Protein AF-A0A183G905-F1 (afdb_monomer_lite)

Structure (mmCIF, N/CA/C/O backbone):
data_AF-A0A183G905-F1
#
_entry.id   AF-A0A183G905-F1
#
loop_
_atom_site.group_PDB
_atom_site.id
_atom_site.type_symbol
_atom_site.label_atom_id
_atom_site.label_alt_id
_atom_site.label_comp_id
_atom_site.label_asym_id
_atom_site.label_entity_id
_atom_site.label_seq_id
_atom_site.pdbx_PDB_ins_code
_atom_site.Cartn_x
_atom_site.Cartn_y
_atom_site.Cartn_z
_atom_site.occupancy
_atom_site.B_iso_or_equiv
_atom_site.auth_seq_id
_atom_site.auth_comp_id
_atom_site.auth_asym_id
_atom_site.auth_atom_id
_atom_site.pdbx_PDB_model_num
ATOM 1 N N . MET A 1 1 ? -7.043 -6.605 -4.933 1.00 93.69 1 MET A N 1
ATOM 2 C CA . MET A 1 1 ? -5.889 -5.869 -5.492 1.00 93.69 1 MET A CA 1
ATOM 3 C C . MET A 1 1 ? -4.795 -6.853 -5.865 1.00 93.69 1 MET A C 1
ATOM 5 O O . MET A 1 1 ? -4.272 -7.514 -4.979 1.00 93.69 1 MET A O 1
ATOM 9 N N . TYR A 1 2 ? -4.488 -6.983 -7.152 1.00 95.50 2 TYR A N 1
ATOM 10 C CA . TYR A 1 2 ? -3.466 -7.902 -7.666 1.00 95.50 2 TYR A CA 1
ATOM 11 C C . TYR A 1 2 ? -2.110 -7.199 -7.769 1.00 95.50 2 TYR A C 1
ATOM 13 O O . TYR A 1 2 ? -2.077 -5.994 -8.014 1.00 95.50 2 TYR A O 1
ATOM 21 N N . TYR A 1 3 ? -1.016 -7.938 -7.594 1.00 95.69 3 TYR A N 1
ATOM 22 C CA . TYR A 1 3 ? 0.342 -7.435 -7.802 1.00 95.69 3 TYR A CA 1
ATOM 23 C C . TYR A 1 3 ? 1.188 -8.433 -8.601 1.00 95.69 3 TYR A C 1
ATOM 25 O O . TYR A 1 3 ? 0.958 -9.645 -8.578 1.00 95.69 3 TYR A O 1
ATOM 33 N N . TYR A 1 4 ? 2.168 -7.888 -9.315 1.00 97.25 4 TYR A N 1
ATOM 34 C CA . TY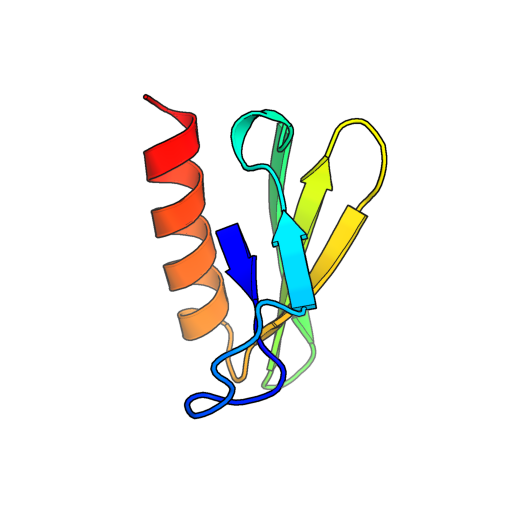R A 1 4 ? 3.001 -8.569 -10.303 1.00 97.25 4 TYR A CA 1
ATOM 35 C C . TYR A 1 4 ? 4.470 -8.227 -10.035 1.00 97.25 4 TYR A C 1
ATOM 37 O O . TYR A 1 4 ? 4.747 -7.225 -9.375 1.00 97.25 4 TYR A O 1
ATOM 45 N N . GLU A 1 5 ? 5.404 -9.042 -10.530 1.00 95.25 5 GLU A N 1
ATOM 46 C CA . GLU A 1 5 ? 6.845 -8.784 -10.349 1.00 95.25 5 GLU A CA 1
ATOM 47 C C . GLU A 1 5 ? 7.292 -7.534 -11.118 1.00 95.25 5 GLU A C 1
ATOM 49 O O . GLU A 1 5 ? 8.143 -6.771 -10.671 1.00 95.25 5 GLU A O 1
ATOM 54 N N . SER A 1 6 ? 6.696 -7.321 -12.291 1.00 95.38 6 SER A N 1
ATOM 55 C CA . SER A 1 6 ? 6.927 -6.157 -13.139 1.00 95.38 6 SER A CA 1
ATOM 56 C C . SER A 1 6 ? 5.671 -5.830 -13.943 1.00 95.38 6 SER A C 1
ATOM 58 O O . SER A 1 6 ? 4.746 -6.636 -14.024 1.00 95.38 6 SER A O 1
ATOM 60 N N . GLU A 1 7 ? 5.658 -4.664 -14.581 1.00 92.69 7 GLU A N 1
ATOM 61 C CA . GLU A 1 7 ? 4.574 -4.228 -15.472 1.00 92.69 7 GLU A CA 1
ATOM 62 C C . GLU A 1 7 ? 4.331 -5.163 -16.671 1.00 92.69 7 GLU A C 1
ATOM 64 O O . GLU A 1 7 ? 3.222 -5.210 -17.194 1.00 92.69 7 GLU A O 1
ATOM 69 N N . ASN A 1 8 ? 5.355 -5.917 -17.085 1.00 94.38 8 ASN A N 1
ATOM 70 C CA . ASN A 1 8 ? 5.302 -6.824 -18.230 1.00 94.38 8 ASN A CA 1
ATOM 71 C C . ASN A 1 8 ? 5.177 -8.296 -17.807 1.00 94.38 8 ASN A C 1
ATOM 73 O O . ASN A 1 8 ? 5.232 -9.174 -18.667 1.00 94.38 8 ASN A O 1
ATO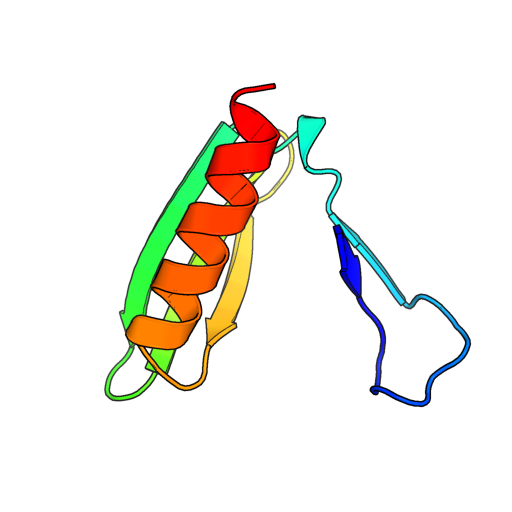M 77 N N . ASP A 1 9 ? 5.058 -8.586 -16.505 1.00 94.06 9 ASP A N 1
ATOM 78 C CA . ASP A 1 9 ? 4.912 -9.960 -16.020 1.00 94.06 9 ASP A CA 1
ATOM 79 C C . ASP A 1 9 ? 3.473 -10.443 -16.288 1.00 94.06 9 ASP A C 1
ATOM 81 O O . ASP A 1 9 ? 2.529 -9.880 -15.724 1.00 94.06 9 ASP A O 1
ATOM 85 N N . PRO A 1 10 ? 3.268 -11.463 -17.145 1.00 93.31 10 PRO A N 1
ATOM 86 C CA . PRO A 1 10 ? 1.935 -11.990 -17.409 1.00 93.31 10 PRO A CA 1
ATOM 87 C C . PRO A 1 10 ? 1.373 -12.778 -16.218 1.00 93.31 10 PRO A C 1
ATOM 89 O O . PRO A 1 10 ? 0.170 -13.044 -16.178 1.00 93.31 10 PRO A O 1
ATOM 92 N N . GLU A 1 11 ? 2.215 -13.173 -15.256 1.00 96.69 11 GLU A N 1
ATOM 93 C CA . GLU A 1 11 ? 1.809 -13.978 -14.112 1.00 96.69 11 GLU A CA 1
ATOM 94 C C . GLU A 1 11 ? 1.597 -13.131 -12.855 1.00 96.69 11 GLU A C 1
ATOM 96 O O . GLU A 1 11 ? 2.487 -12.455 -12.337 1.00 96.69 11 GLU A O 1
ATOM 101 N N . CYS A 1 12 ? 0.386 -13.222 -12.307 1.00 96.69 12 CYS A N 1
ATOM 102 C CA . CYS A 1 12 ? 0.049 -12.605 -11.034 1.00 96.69 12 CYS A CA 1
ATOM 103 C C . CYS A 1 12 ? 0.813 -13.281 -9.888 1.00 96.69 12 CYS A C 1
ATOM 105 O O . CYS A 1 12 ? 0.682 -14.486 -9.664 1.00 96.69 12 CYS A O 1
ATOM 107 N N . ARG A 1 13 ? 1.572 -12.493 -9.120 1.00 96.62 13 ARG A N 1
ATOM 108 C CA . ARG A 1 13 ? 2.347 -12.984 -7.966 1.00 96.62 13 ARG A CA 1
ATOM 109 C C . ARG A 1 13 ? 1.491 -13.165 -6.725 1.00 96.62 13 ARG A C 1
ATOM 111 O O . ARG A 1 13 ? 1.827 -13.947 -5.837 1.00 96.62 13 ARG A O 1
ATOM 118 N N . GLY A 1 14 ? 0.383 -12.446 -6.655 1.00 95.62 14 GLY A N 1
ATOM 119 C CA . GLY A 1 14 ? -0.573 -12.589 -5.580 1.00 95.62 14 GLY A CA 1
ATOM 120 C C . GLY A 1 14 ? -1.589 -11.468 -5.567 1.00 95.62 14 GLY A C 1
ATOM 121 O O . GLY A 1 14 ? -1.612 -10.573 -6.414 1.00 95.62 14 GLY A O 1
ATOM 122 N N . PHE A 1 15 ? -2.452 -11.527 -4.564 1.00 95.12 15 PHE A N 1
ATOM 123 C CA . PHE A 1 15 ? -3.447 -10.499 -4.355 1.00 95.12 15 PHE A CA 1
ATOM 124 C C . PHE A 1 15 ? -3.686 -10.241 -2.876 1.00 95.12 15 PHE A C 1
ATOM 126 O O . PHE A 1 15 ? -3.502 -11.100 -2.012 1.00 95.12 15 PHE A O 1
ATOM 133 N N . ILE A 1 16 ? -4.111 -9.016 -2.612 1.00 95.19 16 ILE A N 1
ATOM 134 C CA . ILE A 1 16 ? -4.695 -8.587 -1.354 1.00 95.19 16 ILE A CA 1
ATOM 135 C C . ILE A 1 16 ? -6.195 -8.505 -1.600 1.00 95.19 16 ILE A C 1
ATOM 137 O O . ILE A 1 16 ? -6.643 -7.742 -2.463 1.00 95.19 16 ILE A O 1
ATOM 141 N N . ASP A 1 17 ? -6.958 -9.331 -0.893 1.00 93.31 17 ASP A N 1
ATOM 142 C CA . ASP A 1 17 ? -8.412 -9.243 -0.903 1.00 93.31 17 ASP A CA 1
ATOM 143 C C . ASP A 1 17 ? -8.828 -7.960 -0.177 1.00 93.31 17 ASP A C 1
ATOM 145 O O . ASP A 1 17 ? -8.599 -7.819 1.025 1.00 93.31 17 ASP A O 1
ATOM 149 N N . LEU A 1 18 ? -9.388 -7.004 -0.922 1.00 92.25 18 LEU A N 1
ATOM 150 C CA . LEU A 1 18 ? -9.779 -5.717 -0.353 1.00 92.25 18 LEU A CA 1
ATOM 151 C C . LEU A 1 18 ? -11.003 -5.858 0.557 1.00 92.25 18 LEU A C 1
ATOM 153 O O . LEU A 1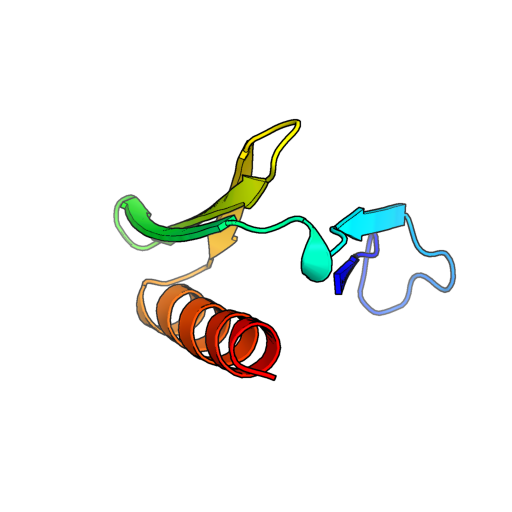 18 ? -11.102 -5.112 1.520 1.00 92.25 18 LEU A O 1
ATOM 157 N N . CYS A 1 19 ? -11.859 -6.866 0.357 1.00 90.69 19 CYS A N 1
ATOM 158 C CA . CYS A 1 19 ? -12.986 -7.136 1.253 1.00 90.69 19 CYS A CA 1
ATOM 159 C C . CYS A 1 19 ? -12.538 -7.540 2.672 1.00 90.69 19 CYS A C 1
ATOM 161 O O . CYS A 1 19 ? -13.334 -7.508 3.612 1.00 90.69 19 CYS A O 1
ATOM 163 N N . ASP A 1 20 ? -11.275 -7.946 2.846 1.00 93.19 20 ASP A N 1
ATOM 164 C CA . ASP A 1 20 ? -10.707 -8.284 4.153 1.00 93.19 20 ASP A CA 1
ATOM 165 C C . ASP A 1 20 ? -9.980 -7.111 4.827 1.00 93.19 20 ASP A C 1
ATOM 167 O O . ASP A 1 20 ? -9.554 -7.247 5.975 1.00 93.19 20 ASP A O 1
ATOM 171 N N . VAL A 1 21 ? -9.823 -5.973 4.142 1.00 95.56 21 VAL A N 1
ATOM 172 C CA . VAL A 1 21 ? -9.147 -4.783 4.674 1.00 95.56 21 VAL A CA 1
ATOM 173 C C . VAL A 1 21 ? -10.103 -4.026 5.594 1.00 95.56 21 VAL A C 1
ATOM 175 O O . VAL A 1 21 ? -11.153 -3.557 5.170 1.00 95.56 21 VAL A O 1
ATOM 178 N N . GLY A 1 22 ? -9.726 -3.899 6.866 1.00 94.44 22 GLY A N 1
ATOM 179 C CA . GLY A 1 22 ? -10.488 -3.152 7.868 1.00 94.44 22 GLY A CA 1
ATOM 180 C C . GLY A 1 22 ? -10.056 -1.693 8.006 1.00 94.44 22 GLY A C 1
ATOM 181 O O . GLY A 1 22 ? -10.868 -0.850 8.375 1.00 94.44 22 GLY A O 1
ATOM 182 N N . SER A 1 23 ? -8.788 -1.381 7.722 1.00 95.31 23 SER A N 1
ATOM 183 C CA . SER A 1 23 ? -8.290 -0.004 7.735 1.00 95.31 23 SER A CA 1
ATOM 184 C C . SER A 1 23 ? -7.079 0.189 6.826 1.00 95.31 23 SER A C 1
ATOM 186 O O . SER A 1 23 ? -6.342 -0.758 6.522 1.00 95.31 23 SER A O 1
ATOM 188 N N . VAL A 1 24 ? -6.883 1.443 6.416 1.00 97.06 24 VAL A N 1
ATOM 189 C CA . VAL A 1 24 ? -5.783 1.887 5.561 1.00 97.06 24 VAL A CA 1
ATOM 190 C C . VAL A 1 24 ? -5.123 3.105 6.195 1.00 97.06 24 VAL A C 1
ATOM 192 O O . VAL A 1 24 ? -5.765 4.137 6.378 1.00 97.06 24 VAL A O 1
ATOM 195 N N . GLU A 1 25 ? -3.836 3.014 6.516 1.00 97.31 25 GLU A N 1
ATOM 196 C CA . GLU A 1 25 ? -3.085 4.108 7.143 1.00 97.31 25 GLU A CA 1
ATOM 197 C C . GLU A 1 25 ? -1.859 4.503 6.328 1.00 97.31 25 GLU A C 1
ATOM 199 O O . GLU A 1 25 ? -1.297 3.685 5.603 1.00 97.31 25 GLU A O 1
ATOM 204 N N . VAL A 1 26 ? -1.457 5.773 6.433 1.00 97.44 26 VAL A N 1
ATOM 205 C CA . VAL A 1 26 ? -0.265 6.294 5.754 1.00 97.44 26 VAL A CA 1
ATOM 206 C C . VAL A 1 26 ? 0.701 6.869 6.776 1.00 97.44 26 VAL A C 1
ATOM 208 O O . VAL A 1 26 ? 0.410 7.867 7.442 1.00 97.44 26 VAL A O 1
ATOM 211 N N . GLU A 1 27 ? 1.885 6.276 6.833 1.00 95.06 27 GLU A N 1
ATOM 212 C CA . GLU A 1 27 ? 2.989 6.706 7.680 1.00 95.06 27 GLU A CA 1
ATOM 213 C C . GLU A 1 27 ? 4.090 7.366 6.844 1.00 95.06 27 GLU A C 1
ATOM 215 O O . GLU A 1 27 ? 4.397 6.950 5.723 1.00 95.06 27 GLU A O 1
ATOM 220 N N . ASN A 1 28 ? 4.708 8.416 7.388 1.00 90.69 28 ASN A N 1
ATOM 221 C CA . ASN A 1 28 ? 5.836 9.073 6.731 1.00 90.69 28 ASN A CA 1
ATOM 222 C C . ASN A 1 28 ? 7.126 8.283 6.966 1.00 90.69 28 ASN A C 1
ATOM 224 O O . ASN A 1 28 ? 7.431 7.907 8.095 1.00 90.69 28 ASN A O 1
ATOM 228 N N . ASN A 1 29 ? 7.924 8.115 5.911 1.00 89.31 29 ASN A N 1
ATOM 229 C CA . ASN A 1 29 ? 9.229 7.464 5.966 1.00 89.31 29 ASN A CA 1
ATOM 230 C C . ASN A 1 29 ? 10.266 8.294 5.187 1.00 89.31 29 ASN A C 1
ATOM 232 O O . ASN A 1 29 ? 10.667 7.962 4.067 1.00 89.31 29 ASN A O 1
ATOM 236 N N . GLY A 1 30 ? 10.655 9.434 5.766 1.00 90.12 30 GLY A N 1
ATOM 237 C CA . GLY A 1 30 ? 11.516 10.415 5.105 1.00 90.12 30 GLY A CA 1
ATOM 238 C C . GLY A 1 30 ? 10.841 11.008 3.865 1.00 90.12 30 GLY A C 1
ATOM 239 O O . GLY A 1 30 ? 9.747 11.555 3.960 1.00 90.12 30 GLY A O 1
ATOM 240 N N . ASN A 1 31 ? 11.485 10.879 2.700 1.00 92.06 31 ASN A N 1
ATOM 241 C CA . ASN A 1 31 ? 10.923 11.328 1.416 1.00 92.06 31 ASN A CA 1
ATOM 242 C C . ASN A 1 31 ? 9.896 10.344 0.828 1.00 92.06 31 ASN A C 1
ATOM 244 O O . ASN A 1 31 ? 9.201 10.685 -0.124 1.00 92.06 31 ASN A O 1
ATOM 248 N N . LYS A 1 32 ? 9.815 9.130 1.381 1.00 96.25 32 LYS A N 1
ATOM 249 C CA . LYS A 1 32 ? 8.875 8.077 0.994 1.00 96.25 32 LYS A CA 1
ATOM 250 C C . LYS A 1 32 ? 7.725 8.006 1.998 1.00 96.25 32 LYS A C 1
ATOM 252 O O . LYS A 1 32 ? 7.748 8.654 3.045 1.00 96.25 32 LYS A O 1
ATOM 257 N N . ALA A 1 33 ? 6.732 7.179 1.705 1.00 97.69 33 ALA A N 1
ATOM 258 C CA . ALA A 1 33 ? 5.651 6.884 2.638 1.00 97.69 33 ALA A CA 1
ATOM 259 C C . ALA A 1 33 ? 5.329 5.391 2.651 1.00 97.69 33 ALA A C 1
ATOM 261 O O . ALA A 1 33 ? 5.540 4.700 1.655 1.00 97.69 33 ALA A O 1
ATOM 262 N N . ILE A 1 34 ? 4.838 4.895 3.782 1.00 97.94 34 ILE A N 1
ATOM 263 C CA . ILE A 1 34 ? 4.359 3.522 3.933 1.00 97.94 34 ILE A CA 1
ATOM 264 C C . ILE A 1 34 ? 2.836 3.565 3.997 1.00 97.94 34 ILE A C 1
ATOM 266 O O . ILE A 1 34 ? 2.271 4.282 4.816 1.00 97.94 34 ILE A O 1
ATOM 270 N N . LEU A 1 35 ? 2.189 2.795 3.129 1.00 97.88 35 LEU A N 1
ATOM 271 C CA . LEU A 1 35 ? 0.759 2.522 3.164 1.00 97.88 35 LEU A CA 1
ATOM 272 C C . LEU A 1 35 ? 0.541 1.185 3.879 1.00 97.88 35 LEU A C 1
ATOM 274 O O . LEU A 1 35 ? 0.937 0.133 3.370 1.00 97.88 35 LEU A O 1
ATOM 278 N N . GLU A 1 36 ? -0.076 1.220 5.053 1.00 97.75 36 GLU A N 1
ATOM 279 C CA . GLU A 1 36 ? -0.436 0.028 5.812 1.00 97.75 36 GLU A CA 1
ATOM 280 C C . GLU A 1 36 ? -1.865 -0.411 5.493 1.00 97.75 36 GLU A C 1
ATOM 282 O O . GLU A 1 36 ? -2.820 0.326 5.733 1.00 97.75 36 GLU A O 1
ATOM 287 N N . LEU A 1 37 ? -2.018 -1.643 5.008 1.00 97.38 37 LEU A N 1
ATOM 288 C CA . LEU A 1 37 ? -3.313 -2.293 4.813 1.00 97.38 37 LEU A CA 1
ATOM 289 C C . LEU A 1 37 ? -3.516 -3.333 5.911 1.00 97.38 37 LEU A C 1
ATOM 291 O O . LEU A 1 37 ? -2.872 -4.389 5.905 1.00 97.38 37 LEU A O 1
ATOM 295 N N . ARG A 1 38 ? -4.411 -3.047 6.859 1.00 97.06 38 ARG A N 1
ATOM 296 C CA . ARG A 1 38 ? -4.723 -3.967 7.959 1.00 97.06 38 ARG A CA 1
ATOM 297 C C . ARG A 1 38 ? -5.868 -4.876 7.551 1.00 97.06 38 ARG A C 1
ATOM 299 O O . ARG A 1 38 ? -7.003 -4.432 7.409 1.00 97.06 38 ARG A O 1
ATOM 306 N N . THR A 1 39 ? -5.555 -6.153 7.366 1.00 95.31 39 THR A N 1
ATOM 307 C CA . THR A 1 39 ? -6.547 -7.206 7.109 1.00 95.31 39 THR A CA 1
ATOM 308 C C . THR A 1 39 ? -6.846 -7.996 8.378 1.00 95.31 39 THR A C 1
ATOM 310 O O . THR A 1 39 ? -6.147 -7.841 9.382 1.00 95.31 39 THR A O 1
ATOM 313 N N . LYS A 1 40 ? -7.832 -8.902 8.351 1.00 92.12 40 LYS A N 1
ATOM 314 C CA . LYS A 1 40 ? -8.145 -9.745 9.520 1.00 92.12 40 LYS A CA 1
ATOM 315 C C . LYS A 1 40 ? -6.993 -10.672 9.916 1.00 92.12 40 LYS A C 1
ATOM 317 O O . LYS A 1 40 ? -6.906 -11.077 11.071 1.00 92.12 40 LYS A O 1
ATOM 322 N N . LYS A 1 41 ? -6.131 -11.044 8.962 1.00 93.31 41 LYS A N 1
ATOM 323 C CA . LYS A 1 41 ? -5.069 -12.046 9.169 1.00 93.31 41 LYS A CA 1
ATOM 324 C C . LYS A 1 41 ? -3.668 -11.459 9.292 1.00 93.31 41 LYS A C 1
ATOM 326 O O . LYS A 1 41 ? -2.800 -12.103 9.874 1.00 93.31 41 LYS A O 1
ATOM 331 N N . ARG A 1 42 ? -3.414 -10.298 8.687 1.00 95.81 42 ARG A N 1
ATOM 332 C CA . ARG A 1 42 ? -2.078 -9.688 8.614 1.00 95.81 42 ARG A CA 1
ATOM 333 C C . ARG A 1 42 ? -2.133 -8.211 8.247 1.00 95.81 42 ARG A C 1
ATOM 335 O O . ARG A 1 42 ? -3.139 -7.723 7.735 1.00 95.81 42 ARG A O 1
ATOM 342 N N . VAL A 1 43 ? -1.013 -7.532 8.449 1.00 96.69 43 VAL A N 1
ATOM 343 C CA . VAL A 1 43 ? -0.781 -6.178 7.943 1.00 96.69 43 VAL A CA 1
ATOM 344 C C . VAL A 1 43 ? 0.155 -6.263 6.744 1.00 96.69 43 VAL A C 1
ATOM 346 O O . VAL A 1 43 ? 1.155 -6.978 6.791 1.00 96.69 43 VAL A O 1
ATOM 349 N N . TYR A 1 44 ? -0.187 -5.560 5.668 1.00 97.00 44 TYR A N 1
ATOM 350 C CA . TYR A 1 44 ? 0.702 -5.360 4.528 1.00 97.00 44 TYR A CA 1
ATOM 351 C C . TYR A 1 44 ? 1.253 -3.941 4.570 1.00 97.00 44 TYR A C 1
ATOM 353 O O . TYR A 1 44 ? 0.475 -2.996 4.656 1.00 97.00 44 TYR A O 1
ATOM 361 N N . SER A 1 45 ? 2.570 -3.799 4.460 1.00 97.06 45 SER A N 1
ATOM 362 C CA . SER A 1 45 ? 3.244 -2.501 4.395 1.00 97.06 45 SER A CA 1
ATOM 363 C C . SER A 1 45 ? 3.756 -2.282 2.974 1.00 97.06 45 SER A C 1
ATOM 365 O O . SER A 1 45 ? 4.652 -2.993 2.517 1.00 97.06 45 SER A O 1
ATOM 367 N N . LEU A 1 46 ? 3.170 -1.321 2.261 1.00 97.00 46 LEU A N 1
ATOM 368 C CA . LEU A 1 46 ? 3.513 -0.998 0.876 1.00 97.00 46 LEU A CA 1
ATOM 369 C C . LEU A 1 46 ? 4.284 0.322 0.833 1.00 97.00 46 LEU A C 1
ATOM 371 O O . LEU A 1 46 ? 3.815 1.338 1.340 1.00 97.00 46 LEU A O 1
ATOM 375 N N . LEU A 1 47 ? 5.473 0.315 0.234 1.00 96.81 47 LEU A N 1
ATOM 376 C CA . LEU A 1 47 ? 6.316 1.504 0.138 1.00 96.81 47 LEU A CA 1
ATOM 377 C C . LEU A 1 47 ? 5.949 2.319 -1.107 1.00 96.81 47 LEU A C 1
ATOM 379 O O . LEU A 1 47 ? 6.058 1.827 -2.226 1.00 96.81 47 LEU A O 1
ATOM 383 N N . ALA A 1 48 ? 5.580 3.579 -0.909 1.00 97.25 48 ALA A N 1
ATOM 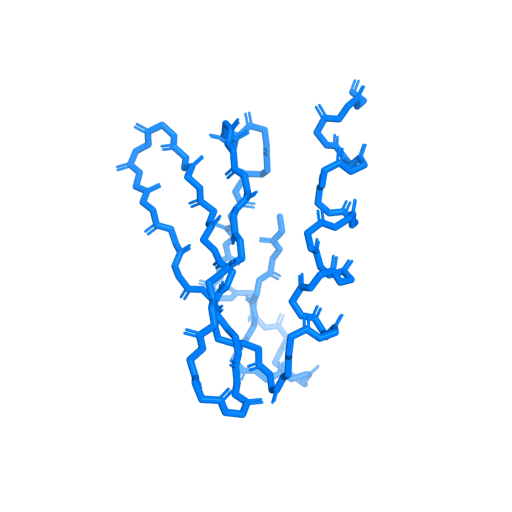384 C CA . ALA A 1 48 ? 5.353 4.554 -1.965 1.00 97.25 48 ALA A CA 1
ATOM 385 C C . ALA A 1 48 ? 6.549 5.504 -2.104 1.00 97.25 48 ALA A C 1
ATOM 387 O O . ALA A 1 48 ? 7.229 5.831 -1.129 1.00 97.25 48 ALA A O 1
ATOM 388 N N . GLU A 1 49 ? 6.777 5.999 -3.319 1.00 96.06 49 GLU A N 1
ATOM 389 C CA . GLU A 1 49 ? 7.869 6.935 -3.614 1.00 96.06 49 GLU A CA 1
ATOM 390 C C . GLU A 1 49 ? 7.700 8.297 -2.934 1.00 96.06 49 GLU A C 1
ATOM 392 O O . GLU A 1 49 ? 8.689 8.985 -2.699 1.00 96.06 49 GLU A O 1
ATOM 397 N N . SER A 1 50 ? 6.465 8.670 -2.588 1.00 96.94 50 SER A N 1
ATOM 398 C CA . SER A 1 50 ? 6.145 9.899 -1.867 1.00 96.94 50 SER A CA 1
ATOM 399 C C . SER A 1 50 ? 4.849 9.762 -1.070 1.00 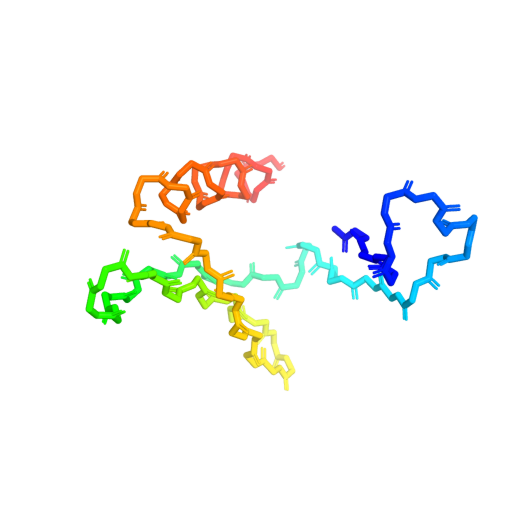96.94 50 SER A C 1
ATOM 401 O O . SER A 1 50 ? 4.030 8.869 -1.313 1.00 96.94 50 SER A O 1
ATOM 403 N N . ARG A 1 51 ? 4.635 10.698 -0.139 1.00 96.06 51 ARG A N 1
ATOM 404 C CA . ARG A 1 51 ? 3.392 10.805 0.634 1.00 96.06 51 ARG A CA 1
ATOM 405 C C . ARG A 1 51 ? 2.162 10.996 -0.256 1.00 96.06 51 ARG A C 1
ATOM 407 O O . ARG A 1 51 ? 1.171 10.306 -0.065 1.00 96.06 51 ARG A O 1
ATOM 414 N N . GLN A 1 52 ? 2.268 11.836 -1.285 1.00 97.06 52 GLN A N 1
ATOM 415 C CA . GLN A 1 52 ? 1.177 12.087 -2.230 1.00 97.06 52 GLN A CA 1
ATOM 416 C C . GLN A 1 52 ? 0.742 10.815 -2.974 1.00 97.06 52 GLN A C 1
ATOM 418 O O . GLN A 1 52 ? -0.453 10.585 -3.165 1.00 97.06 52 GLN A O 1
ATOM 423 N N . VAL A 1 53 ? 1.700 9.966 -3.371 1.00 97.50 53 VAL A N 1
ATOM 424 C CA . VAL A 1 53 ? 1.397 8.680 -4.015 1.00 97.50 53 VAL A CA 1
ATOM 425 C C . VAL A 1 53 ? 0.678 7.750 -3.035 1.00 97.50 53 VAL A C 1
ATOM 427 O O . VAL A 1 53 ? -0.329 7.152 -3.407 1.00 97.50 53 VAL A O 1
ATOM 430 N N . ALA A 1 54 ? 1.141 7.658 -1.782 1.00 97.81 54 ALA A N 1
ATOM 431 C CA . ALA A 1 54 ? 0.479 6.846 -0.759 1.00 97.81 54 ALA A CA 1
ATOM 432 C C . ALA A 1 54 ? -0.948 7.331 -0.453 1.00 97.81 54 ALA A C 1
ATOM 434 O O . ALA A 1 54 ? -1.859 6.510 -0.397 1.00 97.81 54 ALA A O 1
ATOM 435 N N . ASP A 1 55 ? -1.158 8.644 -0.317 1.00 97.44 55 ASP A N 1
ATOM 436 C CA . ASP A 1 55 ? -2.483 9.222 -0.066 1.00 97.44 55 ASP A CA 1
ATOM 437 C C . ASP A 1 55 ? -3.439 8.957 -1.247 1.00 97.44 55 ASP A C 1
ATOM 439 O O . ASP A 1 55 ? -4.571 8.529 -1.036 1.00 97.44 55 ASP A O 1
ATOM 443 N N . THR A 1 56 ? -2.958 9.070 -2.493 1.00 98.06 56 THR A N 1
ATOM 444 C CA . THR A 1 56 ? -3.746 8.718 -3.694 1.00 98.06 56 THR A CA 1
ATOM 445 C C . THR A 1 56 ? -4.185 7.249 -3.677 1.00 98.06 56 THR A C 1
ATOM 447 O O . THR A 1 56 ? -5.309 6.916 -4.059 1.00 98.06 56 THR A O 1
ATOM 450 N N . TRP A 1 57 ? -3.302 6.340 -3.253 1.00 97.44 57 TRP A N 1
ATOM 451 C CA . TRP A 1 57 ? -3.650 4.927 -3.098 1.00 97.44 57 TRP A CA 1
ATOM 452 C C . TRP A 1 57 ? -4.634 4.696 -1.950 1.00 97.44 57 TRP A C 1
ATOM 454 O O . TRP A 1 57 ? -5.584 3.934 -2.133 1.00 97.44 57 TRP A O 1
ATOM 464 N N . LYS A 1 58 ? -4.449 5.367 -0.805 1.00 97.38 58 LYS A N 1
ATOM 465 C CA . LYS A 1 58 ? -5.380 5.313 0.331 1.00 97.38 58 LYS A CA 1
ATOM 466 C C . LYS A 1 58 ? -6.788 5.709 -0.101 1.00 97.38 58 LYS A C 1
ATOM 468 O O . LYS A 1 58 ? -7.707 4.923 0.099 1.00 97.38 58 LYS A O 1
ATOM 473 N N . GLU A 1 59 ? -6.943 6.852 -0.766 1.00 97.00 59 GLU A N 1
ATOM 474 C CA . GLU A 1 59 ? -8.241 7.328 -1.258 1.00 97.00 59 GLU A CA 1
ATOM 475 C C . GLU A 1 59 ? -8.923 6.301 -2.169 1.00 97.00 59 GLU A C 1
ATOM 477 O O . GLU A 1 59 ? -10.078 5.943 -1.942 1.00 97.00 59 GLU A O 1
ATOM 482 N N . LYS A 1 60 ? -8.202 5.761 -3.160 1.00 96.00 60 LYS A N 1
ATOM 483 C CA . LYS A 1 60 ? -8.754 4.767 -4.095 1.00 96.00 60 LYS A CA 1
ATOM 484 C C . LYS A 1 60 ? -9.174 3.473 -3.404 1.00 96.00 60 LYS A C 1
ATOM 486 O O . LYS A 1 60 ? -10.213 2.918 -3.745 1.00 96.00 60 LYS A O 1
ATOM 491 N N . ILE A 1 61 ? -8.378 2.982 -2.454 1.00 95.56 61 ILE A N 1
ATOM 492 C CA . ILE A 1 61 ? -8.716 1.769 -1.703 1.00 95.56 61 ILE A CA 1
ATOM 493 C C . ILE A 1 61 ? -9.935 2.035 -0.819 1.00 95.56 61 ILE A C 1
ATOM 495 O O . ILE A 1 61 ? -10.890 1.268 -0.860 1.00 95.56 61 ILE A O 1
ATOM 499 N N . GLU A 1 62 ? -9.954 3.140 -0.074 1.00 94.50 62 GLU A N 1
ATOM 500 C CA . GLU A 1 62 ? -11.087 3.496 0.781 1.00 94.50 62 GLU A CA 1
ATOM 501 C C . GLU A 1 62 ? -12.378 3.787 0.005 1.00 94.50 62 GLU A C 1
ATOM 503 O O . GLU A 1 62 ? -13.461 3.641 0.568 1.00 94.50 62 GLU A O 1
ATOM 508 N N . MET A 1 63 ? -12.302 4.227 -1.254 1.00 93.25 63 MET A N 1
ATOM 509 C CA . MET A 1 63 ? -13.482 4.328 -2.119 1.00 93.25 63 MET A CA 1
ATOM 510 C C . MET A 1 63 ? -14.103 2.950 -2.357 1.00 93.25 63 MET A C 1
ATOM 512 O O . MET A 1 63 ? -15.306 2.802 -2.191 1.00 93.25 63 MET A O 1
ATOM 516 N N . VAL A 1 64 ? -13.279 1.943 -2.660 1.00 90.62 64 VAL A N 1
ATOM 517 C CA . VAL A 1 64 ? -13.738 0.561 -2.874 1.00 90.62 64 VAL A CA 1
ATOM 518 C C . VAL A 1 64 ? -14.294 -0.059 -1.588 1.00 90.62 64 VAL A C 1
ATOM 520 O O . VAL A 1 64 ? -15.228 -0.842 -1.650 1.00 90.62 64 VAL A O 1
ATOM 523 N N . LEU A 1 65 ? -13.756 0.290 -0.414 1.00 88.00 65 LEU A N 1
ATOM 524 C CA . LEU A 1 65 ? -14.241 -0.240 0.873 1.00 88.00 65 LEU A CA 1
ATOM 525 C C . LEU A 1 65 ? -15.597 0.329 1.320 1.00 88.00 65 LEU A C 1
ATOM 527 O O . LEU A 1 65 ? -16.184 -0.182 2.272 1.00 88.00 65 LEU A O 1
ATOM 531 N N . ARG A 1 66 ? -16.057 1.423 0.703 1.00 82.88 66 ARG A N 1
ATO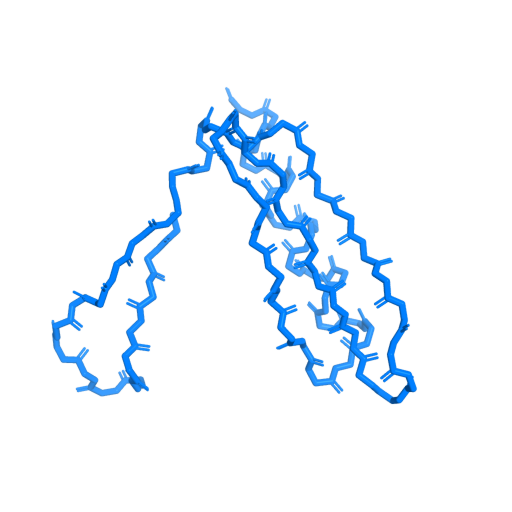M 532 C CA . ARG A 1 66 ? -17.346 2.059 1.018 1.00 82.88 66 ARG A CA 1
ATOM 533 C C . ARG A 1 66 ? -18.509 1.514 0.183 1.00 82.88 66 ARG A C 1
ATOM 535 O O . ARG A 1 66 ? -19.648 1.851 0.501 1.00 82.88 66 ARG A O 1
ATOM 542 N N . GLU A 1 67 ? -18.224 0.732 -0.856 1.00 59.81 67 GLU A N 1
ATOM 543 C CA . GLU A 1 67 ? -19.208 0.033 -1.698 1.00 59.81 67 GLU A CA 1
ATOM 544 C C . GLU A 1 67 ? -19.544 -1.354 -1.133 1.00 59.81 67 GLU A C 1
ATOM 546 O O . GLU A 1 67 ? -20.744 -1.713 -1.167 1.00 59.81 67 GLU A O 1
#

pLDDT: mean 94.58, std 5.09, range [59.81, 98.06]

Radius of gyration: 12.36 Å; chains: 1; bounding box: 31×26×28 Å

Secondary structure (DSSP, 8-state):
-EEESSTT--SEEEE--GGGEEEEEEEEETTEEEEEEEESS-EEEEEESSHHHHHHHHHHHHHHTT-

Organism: Heligmosomoides polygyrus (NCBI:txid6339)

Foldseek 3Di:
DWDDPDPPGPDTPDDDDLQQFPDWDWADDDQKIWIWTDGPVDIDTDIGNHSVRSVVVRVVSVVVNVD

InterPro domains:
  IPR001849 Pleckstrin homology domain [PF00169] (1-65)
  IPR001849 Pleckstrin homology domain [PS50003] (1-66)
  IPR011993 PH-like domain superfamily [G3DSA:2.30.29.30] (1-67)

Sequence (67 aa):
MYYYESENDPECRGFIDLCDVGSVEVENNGNKAILELRTKKRVYSLLAESRQVADTWKEKIEMVLRE